Protein AF-A0A7X7GG69-F1 (afdb_monomer_lite)

Secondary structure (DSSP, 8-state):
-----PPEEEEEEEEEEEEEEEEEEETTEEEEEEEEEEEEEEETTT--EEEEEEEEETTTTEEEEE---TT-TT-SSEEEEEEETT-

Sequence (87 aa):
MTEHSGPWRTISVTALPQPYDVALNCEGNTHTFDAPVALLRQNTITGDTRVVLGVVNEERGEVEPVDPDWEDEGRLGDFMYAVPRGQ

Foldseek 3Di:
DPPPQADKDFPDKAFDPFWKFWWFQAPNDTDTFTFGIKTWIARPRPRDIDIFTWTQPPVVRDTDTPDCDPPDPDDRHHTDDIDGPPD

Radius of gyration: 13.38 Å; chains: 1; bounding box: 28×39×31 Å

pLDDT: mean 84.63, std 14.13, range [40.25, 97.75]

Structure (mmCIF, N/CA/C/O backbone):
data_AF-A0A7X7GG69-F1
#
_entry.id   AF-A0A7X7GG69-F1
#
loop_
_atom_site.group_PDB
_atom_site.id
_atom_site.type_symbol
_atom_site.label_atom_id
_atom_site.label_alt_id
_atom_site.label_comp_id
_atom_site.label_asym_id
_atom_site.label_entity_id
_atom_site.label_seq_id
_atom_site.pdbx_PDB_ins_code
_atom_site.Cartn_x
_atom_site.Cartn_y
_atom_site.Cartn_z
_atom_site.occupancy
_atom_site.B_iso_or_equiv
_atom_site.auth_seq_id
_atom_site.auth_comp_id
_atom_site.auth_asym_id
_atom_site.auth_atom_id
_atom_site.pdbx_PDB_model_num
ATOM 1 N N . MET A 1 1 ? -12.163 27.339 7.619 1.00 40.25 1 MET A N 1
ATOM 2 C CA . MET A 1 1 ? -12.468 25.919 7.874 1.00 40.25 1 MET A CA 1
ATOM 3 C C . MET A 1 1 ? -11.166 25.314 8.328 1.00 40.25 1 MET A C 1
ATOM 5 O O . MET A 1 1 ? -10.202 25.421 7.589 1.00 40.25 1 MET A O 1
ATOM 9 N N . THR A 1 2 ? -11.085 24.864 9.572 1.00 45.00 2 THR A N 1
ATOM 10 C CA . THR A 1 2 ? -9.863 24.256 10.101 1.00 45.00 2 THR A CA 1
ATOM 11 C C . THR A 1 2 ? -9.806 22.844 9.530 1.00 45.00 2 THR A C 1
ATOM 13 O O . THR A 1 2 ? -10.693 22.045 9.824 1.00 45.00 2 THR A O 1
ATOM 16 N N . GLU A 1 3 ? -8.854 22.568 8.641 1.00 50.38 3 GLU A N 1
ATOM 17 C CA . GLU A 1 3 ? -8.610 21.217 8.135 1.00 50.38 3 GLU A CA 1
ATOM 18 C C . GLU A 1 3 ? -8.233 20.327 9.319 1.00 50.38 3 GLU A C 1
ATOM 20 O O . GLU A 1 3 ? -7.219 20.518 9.984 1.00 50.38 3 GLU A O 1
ATOM 25 N N . HIS A 1 4 ? -9.126 19.400 9.650 1.00 44.97 4 HIS A N 1
ATOM 26 C CA . HIS A 1 4 ? -8.908 18.397 10.681 1.00 44.97 4 HIS A CA 1
ATOM 27 C C . HIS A 1 4 ? -8.336 17.122 10.041 1.00 44.97 4 HIS A C 1
ATOM 29 O O . HIS A 1 4 ? -8.903 16.047 10.212 1.00 44.97 4 HIS A O 1
ATOM 35 N N . SER A 1 5 ? -7.230 17.210 9.295 1.00 65.00 5 SER A N 1
ATOM 36 C CA . SER A 1 5 ? -6.490 16.023 8.845 1.00 65.00 5 SER A CA 1
ATOM 37 C C . SER A 1 5 ? -5.461 15.638 9.915 1.00 65.00 5 SER A C 1
ATOM 39 O O . SER A 1 5 ? -4.284 15.970 9.860 1.00 65.00 5 SER A O 1
ATOM 41 N N . GLY A 1 6 ? -5.908 14.951 10.974 1.00 71.38 6 GLY A N 1
ATOM 42 C CA . GLY A 1 6 ? -4.971 14.318 11.914 1.00 71.38 6 GLY A CA 1
ATOM 43 C C . GLY A 1 6 ? -4.067 13.296 11.212 1.00 71.38 6 GLY A C 1
ATOM 44 O O . GLY A 1 6 ? -4.468 12.762 10.177 1.00 71.38 6 GLY A O 1
ATOM 45 N N . PRO A 1 7 ? -2.884 12.954 11.756 1.00 83.81 7 PRO A N 1
ATOM 46 C CA . PRO A 1 7 ? -2.007 11.986 11.108 1.00 83.81 7 PRO A CA 1
ATOM 47 C C . PRO A 1 7 ? -2.666 10.603 11.045 1.00 83.81 7 PRO A C 1
ATOM 49 O O . PRO A 1 7 ? -3.399 10.196 11.959 1.00 83.81 7 PRO A O 1
ATOM 52 N N . TRP A 1 8 ? -2.378 9.869 9.970 1.00 86.62 8 TRP A N 1
ATOM 53 C CA . TRP A 1 8 ? -2.854 8.508 9.742 1.00 86.62 8 TRP A CA 1
ATOM 54 C C . TRP A 1 8 ? -1.832 7.479 10.225 1.00 86.62 8 TRP A C 1
ATOM 56 O O . TRP A 1 8 ? -0.685 7.473 9.783 1.00 86.62 8 TRP A O 1
ATOM 66 N N . ARG A 1 9 ? -2.263 6.528 11.057 1.00 88.94 9 ARG A N 1
ATOM 67 C CA . ARG A 1 9 ? -1.422 5.403 11.503 1.00 88.94 9 ARG A CA 1
ATOM 68 C C . ARG A 1 9 ? -1.941 4.069 10.983 1.00 88.94 9 ARG A C 1
ATOM 70 O O . ARG A 1 9 ? -3.152 3.865 10.923 1.00 88.94 9 ARG A O 1
ATOM 77 N N . THR A 1 10 ? -1.041 3.147 10.663 1.00 92.25 10 THR A N 1
ATOM 78 C CA . THR A 1 10 ? -1.398 1.757 10.346 1.00 92.25 10 THR A CA 1
ATOM 79 C C . THR A 1 10 ? -1.778 1.018 11.625 1.00 92.25 10 THR A C 1
ATOM 81 O O . THR A 1 10 ? -1.021 1.018 12.593 1.00 92.25 10 THR A O 1
ATOM 84 N N . ILE A 1 11 ? -2.956 0.395 11.637 1.00 95.25 11 ILE A N 1
ATOM 85 C CA . ILE A 1 11 ? -3.470 -0.383 12.777 1.00 95.25 11 ILE A CA 1
ATOM 86 C C . ILE A 1 11 ? -3.635 -1.871 12.455 1.00 95.25 11 ILE A C 1
ATOM 88 O O . ILE A 1 11 ? -3.775 -2.682 13.367 1.00 95.25 11 ILE A O 1
ATOM 92 N N . SER A 1 12 ? -3.612 -2.247 11.175 1.00 96.56 12 SER A N 1
ATOM 93 C CA . SER A 1 12 ? -3.602 -3.644 10.742 1.00 96.56 12 SER A CA 1
ATOM 94 C C . SER A 1 12 ? -2.938 -3.787 9.374 1.00 96.56 12 SER A C 1
ATOM 96 O O . SER A 1 12 ? -2.995 -2.868 8.555 1.00 96.56 12 SER A O 1
ATOM 98 N N . VAL A 1 13 ? -2.335 -4.952 9.138 1.00 96.19 13 VAL A N 1
ATOM 99 C CA . VAL A 1 13 ? -1.691 -5.348 7.882 1.00 96.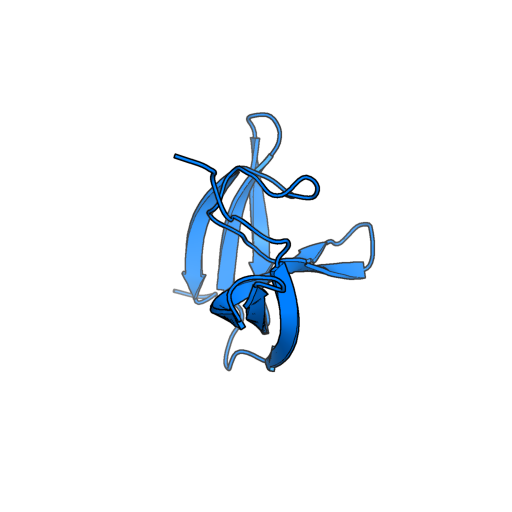19 13 VAL A CA 1
ATOM 100 C C . VAL A 1 13 ? -2.245 -6.709 7.492 1.00 96.19 13 VAL A C 1
ATOM 102 O O . VAL A 1 13 ? -2.259 -7.628 8.308 1.00 96.19 13 VAL A O 1
ATOM 105 N N . THR A 1 14 ? -2.720 -6.844 6.258 1.00 97.75 14 THR A N 1
ATOM 106 C CA . THR A 1 14 ? -3.266 -8.098 5.728 1.00 97.75 14 THR A CA 1
ATOM 107 C C . THR A 1 14 ? -2.589 -8.431 4.408 1.00 97.75 14 THR A C 1
ATOM 109 O O . THR A 1 14 ? -2.558 -7.596 3.508 1.00 97.75 14 THR A O 1
ATOM 112 N N . ALA A 1 15 ? -2.059 -9.648 4.282 1.00 96.88 15 ALA A N 1
ATOM 113 C CA . ALA A 1 15 ? -1.517 -10.134 3.017 1.00 96.88 15 ALA A CA 1
ATOM 114 C C . ALA A 1 15 ? -2.623 -10.234 1.962 1.00 96.88 15 ALA A C 1
ATOM 116 O O . ALA A 1 15 ? -3.711 -10.747 2.238 1.00 96.88 15 ALA A O 1
ATOM 117 N N . LEU A 1 16 ? -2.344 -9.746 0.757 1.00 95.12 16 LEU A N 1
ATOM 118 C CA . LEU A 1 16 ? -3.254 -9.891 -0.368 1.00 95.12 16 LEU A CA 1
ATOM 119 C C . LEU A 1 16 ? -3.145 -11.311 -0.948 1.00 95.12 16 LEU A C 1
ATOM 121 O O . LEU A 1 16 ? -2.058 -11.891 -0.937 1.00 95.12 16 LEU A O 1
ATOM 125 N N . PRO A 1 17 ? -4.240 -11.884 -1.489 1.00 94.25 17 PRO A N 1
ATOM 126 C CA . PRO A 1 17 ? -4.199 -13.196 -2.145 1.00 94.25 17 PRO A CA 1
ATOM 127 C C . PRO A 1 17 ? -3.202 -13.251 -3.309 1.00 94.25 17 PRO A C 1
ATOM 129 O O . PRO A 1 17 ? -2.621 -14.296 -3.589 1.00 94.25 17 PRO A O 1
ATOM 132 N N . GLN A 1 18 ? -3.017 -12.110 -3.970 1.00 95.06 18 GLN A N 1
ATOM 133 C CA . GLN A 1 18 ? -1.964 -11.851 -4.937 1.00 95.06 18 GLN A CA 1
ATOM 134 C C . GLN A 1 18 ? -1.503 -10.396 -4.794 1.00 95.06 18 GLN A C 1
ATOM 136 O O . GLN A 1 18 ? -2.332 -9.541 -4.460 1.00 95.06 18 GLN A O 1
ATOM 141 N N . PRO A 1 19 ? -0.224 -10.090 -5.059 1.00 95.00 19 PRO A N 1
ATOM 142 C CA . PRO A 1 19 ? 0.244 -8.716 -5.022 1.00 95.00 19 PRO A CA 1
ATOM 143 C C . PRO A 1 19 ? -0.352 -7.860 -6.143 1.00 95.00 19 PRO A C 1
ATOM 145 O O . PRO A 1 19 ? -0.828 -8.376 -7.159 1.00 95.00 19 PRO A O 1
ATOM 148 N N . TYR A 1 20 ? -0.309 -6.546 -5.954 1.00 95.06 20 TYR A N 1
ATOM 149 C CA . TYR A 1 20 ? -0.626 -5.561 -6.983 1.00 95.06 20 TYR A CA 1
ATOM 150 C C . TYR A 1 20 ? 0.664 -4.942 -7.517 1.00 95.06 20 TYR A C 1
ATOM 152 O O . TYR A 1 20 ? 1.582 -4.668 -6.748 1.00 95.06 20 TYR A O 1
ATOM 160 N N . ASP A 1 21 ? 0.700 -4.667 -8.817 1.00 94.50 21 ASP A N 1
ATOM 161 C CA . ASP A 1 21 ? 1.691 -3.774 -9.405 1.00 94.50 21 ASP A CA 1
ATOM 162 C C . ASP A 1 21 ? 1.162 -2.341 -9.286 1.00 94.50 21 ASP A C 1
ATOM 164 O O . ASP A 1 21 ? 0.102 -2.001 -9.827 1.00 94.50 21 ASP A O 1
ATOM 168 N N . VAL A 1 22 ? 1.877 -1.512 -8.527 1.00 93.38 22 VAL A N 1
ATOM 169 C CA . VAL A 1 22 ? 1.523 -0.112 -8.279 1.00 93.38 22 VAL A CA 1
ATOM 170 C C . VAL A 1 22 ? 2.499 0.784 -9.016 1.00 93.38 22 VAL A C 1
ATOM 172 O O . VAL A 1 22 ? 3.697 0.750 -8.745 1.00 93.38 22 VAL A O 1
ATOM 175 N N . ALA A 1 23 ? 1.989 1.620 -9.914 1.00 92.12 23 ALA A N 1
ATOM 176 C CA . ALA A 1 23 ? 2.790 2.631 -10.583 1.00 92.12 23 ALA A CA 1
ATOM 177 C C . ALA A 1 23 ? 2.725 3.957 -9.821 1.00 92.12 23 ALA A C 1
ATOM 179 O O . ALA A 1 23 ? 1.639 4.507 -9.606 1.00 92.12 23 ALA A O 1
ATOM 180 N N . LEU A 1 24 ? 3.896 4.479 -9.463 1.00 90.50 24 LEU A N 1
ATOM 181 C CA . LEU A 1 24 ? 4.072 5.794 -8.857 1.00 90.50 24 LEU A CA 1
ATOM 182 C C . LEU A 1 24 ? 4.906 6.684 -9.782 1.00 90.50 24 LEU A C 1
ATOM 184 O O . LEU A 1 24 ? 5.830 6.212 -10.449 1.00 90.50 24 LEU A O 1
ATOM 188 N N . ASN A 1 25 ? 4.589 7.975 -9.824 1.00 89.81 25 ASN A N 1
ATOM 189 C CA . ASN A 1 25 ? 5.476 8.982 -10.386 1.00 89.81 25 ASN A CA 1
ATOM 190 C C . ASN A 1 25 ? 6.434 9.469 -9.290 1.00 89.81 25 ASN A C 1
ATOM 192 O O . ASN A 1 25 ? 6.030 10.176 -8.369 1.00 89.81 25 ASN A O 1
ATOM 196 N N . CYS A 1 26 ? 7.696 9.067 -9.387 1.00 87.25 26 CYS A N 1
ATOM 197 C CA . CYS A 1 26 ? 8.772 9.467 -8.493 1.00 87.25 26 CYS A CA 1
ATOM 198 C C . CYS A 1 26 ? 9.660 10.458 -9.251 1.00 87.25 26 CYS A C 1
ATOM 200 O O . CYS A 1 26 ? 10.324 10.088 -10.220 1.00 87.25 26 CYS A O 1
ATOM 202 N N . GLU A 1 27 ? 9.642 11.727 -8.841 1.00 87.44 27 GLU A N 1
ATOM 203 C CA . GLU A 1 27 ? 10.508 12.778 -9.403 1.00 87.44 27 GLU A CA 1
ATOM 204 C C . GLU A 1 27 ? 10.430 12.906 -10.940 1.00 87.44 27 GLU A C 1
ATOM 206 O O . GLU A 1 27 ? 11.423 13.157 -11.624 1.00 87.44 27 GLU A O 1
ATOM 211 N N . GLY A 1 28 ? 9.235 12.727 -11.509 1.00 87.69 28 GLY A N 1
ATOM 212 C CA . GLY A 1 28 ? 8.995 12.819 -12.951 1.00 87.69 28 GLY A CA 1
ATOM 213 C C . GLY A 1 28 ? 9.178 11.506 -13.716 1.00 87.69 28 GLY A C 1
ATOM 214 O O . GLY A 1 28 ? 8.828 11.454 -14.895 1.00 87.69 28 GLY A O 1
ATOM 2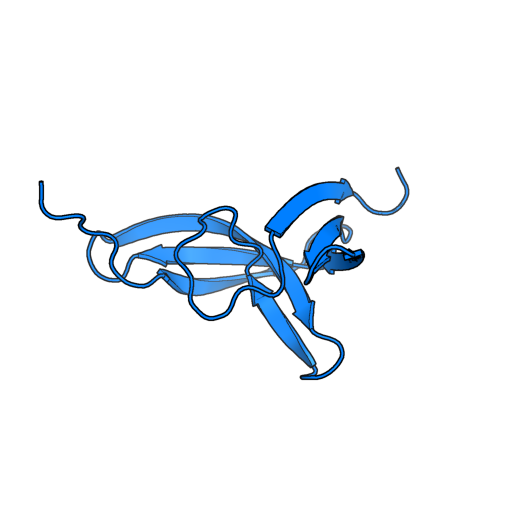15 N N . ASN A 1 29 ? 9.654 10.441 -13.067 1.00 91.56 29 ASN A N 1
ATOM 216 C CA . ASN A 1 29 ? 9.786 9.112 -13.659 1.00 91.56 29 ASN A CA 1
ATOM 217 C C . ASN A 1 29 ? 8.710 8.167 -13.126 1.00 91.56 29 ASN A C 1
ATOM 219 O O . ASN A 1 29 ? 8.343 8.210 -11.957 1.00 91.56 29 ASN A O 1
ATOM 223 N N . THR A 1 30 ? 8.202 7.280 -13.979 1.00 93.06 30 THR A N 1
ATOM 224 C CA . THR A 1 30 ? 7.271 6.238 -13.536 1.00 93.06 30 THR A CA 1
ATOM 225 C C . THR A 1 30 ? 8.039 5.014 -13.065 1.00 93.06 30 THR A C 1
ATOM 227 O O . THR A 1 30 ? 8.770 4.401 -13.841 1.00 93.06 30 THR A O 1
ATOM 230 N N . HIS A 1 31 ? 7.819 4.638 -11.811 1.00 91.62 31 HIS A N 1
ATOM 231 C CA . HIS A 1 31 ? 8.352 3.430 -11.196 1.00 91.62 31 HIS A CA 1
ATOM 232 C C . HIS A 1 31 ? 7.202 2.497 -10.824 1.00 91.62 31 HIS A C 1
ATOM 234 O O . HIS A 1 31 ? 6.126 2.951 -10.437 1.00 91.62 31 HIS A O 1
ATOM 240 N N . THR A 1 32 ? 7.419 1.191 -10.973 1.00 92.38 32 THR A N 1
ATOM 241 C CA . THR A 1 32 ? 6.448 0.166 -10.569 1.00 92.38 32 THR A CA 1
ATOM 242 C C . THR A 1 32 ? 6.963 -0.542 -9.330 1.00 92.38 32 THR A C 1
ATOM 244 O O . THR A 1 32 ? 8.103 -0.999 -9.318 1.00 92.38 32 THR A O 1
ATOM 247 N N . PHE A 1 33 ? 6.115 -0.636 -8.313 1.00 91.81 33 PHE A N 1
ATOM 248 C CA . PHE A 1 33 ? 6.407 -1.254 -7.028 1.00 91.81 33 PHE A CA 1
ATOM 249 C C . PHE A 1 33 ? 5.474 -2.431 -6.774 1.00 91.81 33 PHE A C 1
ATOM 251 O O . PHE A 1 33 ? 4.333 -2.458 -7.243 1.00 91.81 33 PHE A O 1
ATOM 258 N N . ASP A 1 34 ? 5.960 -3.385 -5.983 1.00 93.31 34 ASP A N 1
ATOM 259 C CA . ASP A 1 34 ? 5.146 -4.485 -5.491 1.00 93.31 34 ASP A CA 1
ATOM 260 C C . ASP A 1 34 ? 4.336 -4.057 -4.266 1.00 93.31 34 ASP A C 1
ATOM 262 O O . ASP A 1 34 ? 4.913 -3.620 -3.266 1.00 93.31 34 ASP A O 1
ATOM 266 N N . ALA A 1 35 ? 3.015 -4.231 -4.322 1.00 95.19 35 ALA A N 1
ATOM 267 C CA . ALA A 1 35 ? 2.114 -4.074 -3.189 1.00 95.19 35 ALA A CA 1
ATOM 268 C C . ALA A 1 35 ? 1.532 -5.428 -2.748 1.00 95.19 35 ALA A C 1
ATOM 270 O O . ALA A 1 35 ? 0.453 -5.820 -3.206 1.00 95.19 35 ALA A O 1
ATOM 271 N N . PRO A 1 36 ? 2.208 -6.161 -1.844 1.00 95.81 36 PRO A N 1
ATOM 272 C CA . PRO A 1 36 ? 1.765 -7.481 -1.397 1.00 95.81 36 PRO A CA 1
ATOM 273 C C . PRO A 1 36 ? 0.722 -7.444 -0.271 1.00 95.81 36 PRO A C 1
ATOM 275 O O . PRO A 1 36 ? 0.189 -8.491 0.104 1.00 95.81 36 PRO A O 1
ATOM 278 N N . VAL A 1 37 ? 0.437 -6.275 0.310 1.00 96.38 37 VAL A N 1
ATOM 279 C CA . VAL A 1 37 ? -0.436 -6.147 1.486 1.00 96.38 37 VAL A CA 1
ATOM 280 C C . VAL A 1 37 ? -1.459 -5.021 1.343 1.00 96.38 37 VAL A C 1
ATOM 282 O O . VAL A 1 37 ? -1.228 -4.018 0.670 1.00 96.38 37 VAL A O 1
ATOM 285 N N . ALA A 1 38 ? -2.579 -5.172 2.045 1.00 95.19 38 ALA A N 1
ATOM 286 C CA . ALA A 1 38 ? -3.501 -4.094 2.370 1.00 95.19 38 ALA A CA 1
ATOM 287 C C . ALA A 1 38 ? -3.261 -3.618 3.808 1.00 95.19 38 ALA A C 1
ATOM 289 O O . ALA A 1 38 ? -3.060 -4.421 4.726 1.00 95.19 38 ALA A O 1
ATOM 290 N N . LEU A 1 39 ? -3.319 -2.306 4.007 1.00 94.81 39 LEU A N 1
ATOM 291 C CA . LEU A 1 39 ? -3.131 -1.640 5.288 1.00 94.81 39 LEU A CA 1
ATOM 292 C C . LEU A 1 39 ? -4.452 -1.013 5.727 1.00 94.81 39 LEU A C 1
ATOM 294 O O . LEU A 1 39 ? -5.024 -0.199 5.001 1.00 94.81 39 LEU A O 1
ATOM 298 N N . LEU A 1 40 ? -4.913 -1.341 6.934 1.00 94.75 40 LEU A N 1
ATOM 299 C CA . LEU A 1 40 ? -5.973 -0.579 7.591 1.00 94.75 40 LEU A CA 1
ATOM 300 C C . LEU A 1 40 ? -5.318 0.593 8.323 1.00 94.75 40 LEU A C 1
ATOM 302 O O . LEU A 1 40 ? -4.562 0.382 9.279 1.00 94.75 40 LEU A O 1
ATOM 306 N N . ARG A 1 41 ? -5.600 1.822 7.885 1.00 92.38 41 ARG A N 1
ATOM 307 C CA . ARG A 1 41 ? -5.136 3.053 8.536 1.00 92.38 41 ARG A CA 1
ATOM 308 C C . ARG A 1 41 ? -6.275 3.713 9.304 1.00 92.38 41 ARG A C 1
ATOM 310 O O . ARG A 1 41 ? -7.421 3.679 8.863 1.00 92.38 41 ARG A O 1
ATOM 317 N N . GLN A 1 42 ? -5.940 4.339 10.428 1.00 92.50 42 GLN A N 1
ATOM 318 C CA . GLN A 1 42 ? -6.857 5.130 11.245 1.00 92.50 42 GLN A CA 1
ATOM 319 C C . GLN A 1 42 ? -6.325 6.554 11.427 1.00 92.50 42 GLN A C 1
ATOM 321 O O . GLN A 1 42 ? -5.149 6.733 11.759 1.00 92.50 42 GLN A O 1
ATOM 326 N N . ASN A 1 43 ? -7.190 7.550 11.244 1.00 91.00 43 ASN A N 1
ATOM 327 C CA . ASN A 1 43 ? -6.905 8.937 11.576 1.00 91.00 43 ASN A CA 1
ATOM 328 C C . ASN A 1 43 ? -6.874 9.092 13.102 1.00 91.00 43 ASN A C 1
ATOM 330 O O . ASN A 1 43 ? -7.822 8.723 13.795 1.00 91.00 43 ASN A O 1
ATOM 334 N N . THR A 1 44 ? -5.783 9.624 13.642 1.00 88.25 44 THR A N 1
ATOM 335 C CA . THR A 1 44 ? -5.592 9.710 15.101 1.00 88.25 44 THR A CA 1
ATOM 336 C C . THR A 1 44 ? -6.463 10.761 15.792 1.00 88.25 44 THR A C 1
ATOM 3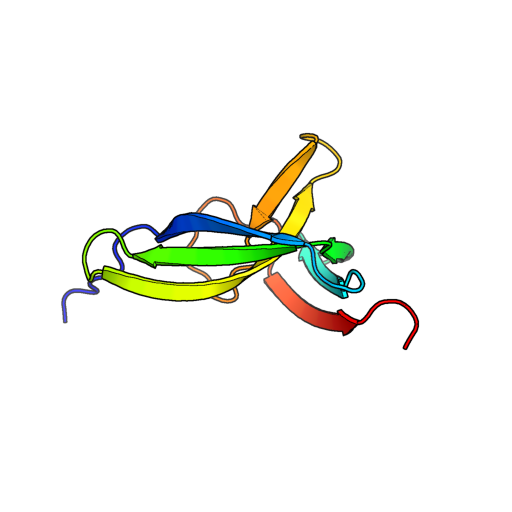38 O O . THR A 1 44 ? -6.617 10.691 17.010 1.00 88.25 44 THR A O 1
ATOM 341 N N . ILE A 1 45 ? -7.039 11.707 15.043 1.00 89.56 45 ILE A N 1
ATOM 342 C CA . ILE A 1 45 ? -7.903 12.767 15.577 1.00 89.56 45 ILE A CA 1
ATOM 343 C C . ILE A 1 45 ? -9.375 12.405 15.388 1.00 89.56 45 ILE A C 1
ATOM 345 O O . ILE A 1 45 ? -10.141 12.453 16.348 1.00 89.56 45 ILE A O 1
ATOM 349 N N . THR A 1 46 ? -9.780 12.046 14.168 1.00 90.00 46 THR A N 1
A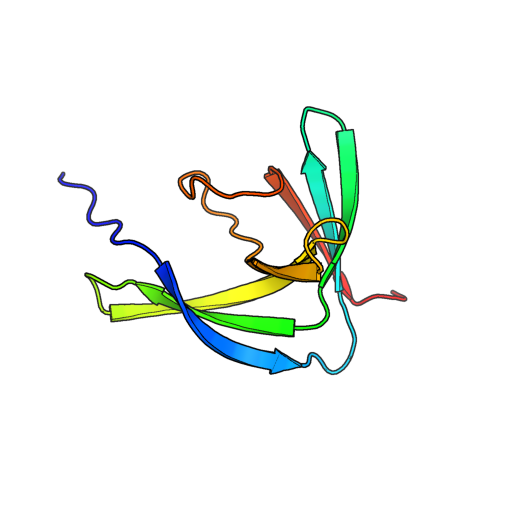TOM 350 C CA . THR A 1 46 ? -11.199 11.805 13.852 1.00 90.00 46 THR A CA 1
ATOM 351 C C . THR A 1 46 ? -11.645 10.379 14.169 1.00 90.00 46 THR A C 1
ATOM 353 O O . THR A 1 46 ? -12.830 10.135 14.375 1.00 90.00 46 THR A O 1
ATOM 356 N N . GLY A 1 47 ? -10.705 9.431 14.239 1.00 90.75 47 GLY A N 1
ATOM 357 C CA . GLY A 1 47 ? -10.997 8.006 14.391 1.00 90.75 47 GLY A CA 1
ATOM 358 C C . GLY A 1 47 ? -11.412 7.311 13.092 1.00 90.75 47 GLY A C 1
ATOM 359 O O . GLY A 1 47 ? -11.586 6.090 13.111 1.00 90.75 47 GLY A O 1
ATOM 360 N N . ASP A 1 48 ? -11.521 8.050 11.982 1.00 91.62 48 ASP A N 1
ATOM 361 C CA . ASP A 1 48 ? -11.887 7.510 10.672 1.00 91.62 48 ASP A CA 1
ATOM 362 C C . ASP A 1 48 ? -10.903 6.437 10.220 1.00 91.62 48 ASP A C 1
ATOM 364 O O . ASP A 1 48 ? -9.701 6.517 10.483 1.00 91.62 48 ASP A O 1
ATOM 368 N N . THR A 1 49 ? -11.408 5.434 9.506 1.00 92.50 49 THR A N 1
ATOM 369 C CA . THR A 1 49 ? -10.600 4.326 8.992 1.00 92.50 49 THR A CA 1
ATOM 370 C C . THR A 1 49 ? -10.654 4.243 7.478 1.00 92.50 49 THR A C 1
ATOM 372 O O . THR A 1 49 ? -11.712 4.445 6.884 1.00 92.50 49 THR A O 1
ATOM 375 N N . ARG A 1 50 ? -9.543 3.842 6.860 1.00 90.56 50 ARG A N 1
ATOM 376 C CA . ARG A 1 50 ? -9.464 3.544 5.425 1.00 90.56 50 ARG A CA 1
ATOM 377 C C . ARG A 1 50 ? -8.551 2.360 5.153 1.00 90.56 50 ARG A C 1
ATOM 379 O O . ARG A 1 50 ? -7.683 2.040 5.964 1.00 90.56 50 ARG A O 1
ATOM 386 N N . VAL A 1 51 ? -8.739 1.744 3.992 1.00 91.69 51 VAL A N 1
ATOM 387 C CA . VAL A 1 51 ? -7.867 0.687 3.479 1.00 91.69 51 VAL A CA 1
ATOM 388 C C . VAL A 1 51 ? -7.042 1.256 2.335 1.00 91.69 51 VAL A C 1
ATOM 390 O O . VAL A 1 51 ? -7.600 1.862 1.424 1.00 91.69 51 VAL A O 1
ATOM 393 N N . VAL A 1 52 ? -5.729 1.059 2.389 1.00 92.06 52 VAL A N 1
ATOM 394 C CA . VAL A 1 52 ? -4.791 1.430 1.321 1.00 92.06 52 VAL A CA 1
ATOM 395 C C . VAL A 1 52 ? -3.906 0.239 0.970 1.00 92.06 52 VAL A C 1
ATOM 397 O O . VAL A 1 52 ? -3.790 -0.705 1.755 1.00 92.06 52 VAL A O 1
ATOM 400 N N . LEU A 1 53 ? -3.279 0.270 -0.202 1.00 93.88 53 LEU A N 1
ATOM 401 C CA . LEU A 1 53 ? -2.230 -0.689 -0.546 1.00 93.88 53 LEU A CA 1
ATOM 402 C C . LEU A 1 53 ? -0.939 -0.334 0.201 1.00 93.88 53 LEU A C 1
ATOM 404 O O . LEU A 1 53 ? -0.678 0.838 0.463 1.00 93.88 53 LEU A O 1
ATOM 408 N N . GLY A 1 54 ? -0.143 -1.340 0.554 1.00 93.69 54 GLY A N 1
ATOM 409 C CA . GLY A 1 54 ? 1.203 -1.158 1.093 1.00 93.69 54 GLY A CA 1
ATOM 410 C C . GLY A 1 54 ? 2.239 -1.684 0.111 1.00 93.69 54 GLY A C 1
ATOM 411 O O . GLY A 1 54 ? 2.200 -2.873 -0.206 1.00 93.69 54 GLY A O 1
ATOM 412 N N . VAL A 1 55 ? 3.142 -0.818 -0.350 1.00 93.12 55 VAL A N 1
ATOM 413 C CA . VAL A 1 55 ? 4.252 -1.167 -1.250 1.00 93.12 55 VAL A CA 1
ATOM 414 C C . VAL A 1 55 ? 5.524 -1.459 -0.472 1.00 93.12 55 VAL A C 1
ATOM 416 O O . VAL A 1 55 ? 5.757 -0.872 0.581 1.00 93.12 55 VAL A O 1
ATOM 419 N N . VAL A 1 56 ? 6.356 -2.360 -0.985 1.00 89.50 56 VAL A N 1
ATOM 420 C CA . VAL A 1 56 ? 7.679 -2.622 -0.405 1.00 89.50 56 VAL A CA 1
ATOM 421 C C . VAL A 1 56 ? 8.667 -1.567 -0.905 1.00 89.50 56 VAL A C 1
ATOM 423 O O . VAL A 1 56 ? 8.950 -1.497 -2.099 1.00 89.50 56 VAL A O 1
ATOM 426 N N . ASN A 1 57 ? 9.214 -0.766 0.009 1.00 83.75 57 ASN A N 1
ATOM 427 C CA . ASN A 1 57 ? 10.377 0.072 -0.259 1.00 83.75 57 ASN A CA 1
ATOM 428 C C . ASN A 1 57 ? 11.628 -0.822 -0.254 1.00 83.75 57 ASN A C 1
ATOM 430 O O . ASN A 1 57 ? 12.054 -1.289 0.804 1.00 83.75 57 ASN A O 1
ATOM 434 N N . GLU A 1 58 ? 12.207 -1.078 -1.428 1.00 82.00 58 GLU A N 1
ATOM 435 C CA . GLU A 1 58 ? 13.347 -1.993 -1.583 1.00 82.00 58 GLU A CA 1
ATOM 436 C C . GLU A 1 58 ? 14.627 -1.501 -0.890 1.00 82.00 58 GLU A C 1
ATOM 438 O O . GLU A 1 58 ? 15.432 -2.320 -0.450 1.00 82.00 58 GLU A O 1
ATOM 443 N N . GLU A 1 59 ? 14.811 -0.186 -0.744 1.00 84.38 59 GLU A N 1
ATOM 444 C CA . GLU A 1 59 ? 16.005 0.381 -0.105 1.00 84.38 59 GLU A CA 1
ATOM 445 C C . GLU A 1 59 ? 15.978 0.194 1.414 1.00 84.38 59 GLU A C 1
ATOM 447 O O . GLU A 1 59 ? 16.998 -0.113 2.034 1.00 84.38 59 GLU A O 1
ATOM 452 N N . ARG A 1 60 ? 14.799 0.378 2.019 1.00 82.69 60 ARG A N 1
ATOM 453 C CA . ARG A 1 60 ? 14.604 0.303 3.476 1.00 82.69 60 ARG A CA 1
ATOM 454 C C . ARG A 1 60 ? 14.137 -1.070 3.958 1.00 82.69 60 ARG A C 1
ATOM 456 O O . ARG A 1 60 ? 14.273 -1.374 5.139 1.00 82.69 60 ARG A O 1
ATOM 463 N N . GLY A 1 61 ? 13.587 -1.896 3.069 1.00 84.12 61 GLY A N 1
ATOM 464 C CA . GLY A 1 61 ? 12.964 -3.175 3.419 1.00 84.12 61 GLY A CA 1
ATOM 465 C C . GLY A 1 61 ? 11.672 -3.022 4.228 1.00 84.12 61 GLY A C 1
ATOM 466 O O . GLY A 1 61 ? 11.302 -3.927 4.975 1.00 84.12 61 GLY A O 1
ATOM 467 N N . GLU A 1 62 ? 10.998 -1.876 4.113 1.00 88.56 62 GLU A N 1
ATOM 468 C CA . GLU A 1 62 ? 9.786 -1.535 4.865 1.00 88.56 62 GLU A CA 1
ATOM 469 C C . GLU A 1 62 ? 8.554 -1.497 3.952 1.00 88.56 62 GLU A C 1
ATOM 471 O O . GLU A 1 62 ? 8.665 -1.284 2.746 1.00 88.56 62 GLU A O 1
ATOM 476 N N . VAL A 1 63 ? 7.365 -1.694 4.533 1.00 89.06 63 VAL A N 1
ATOM 477 C CA . VAL A 1 63 ? 6.099 -1.499 3.817 1.00 89.06 63 VAL A CA 1
ATOM 478 C C . VAL A 1 63 ? 5.619 -0.070 4.027 1.00 89.06 63 VAL A C 1
ATOM 480 O O . VAL A 1 63 ? 5.324 0.323 5.157 1.00 89.06 63 VAL A O 1
ATOM 483 N N . GLU A 1 64 ? 5.465 0.669 2.936 1.00 88.75 64 GLU A N 1
ATOM 484 C CA . GLU A 1 64 ? 4.988 2.047 2.943 1.00 88.75 64 GLU A CA 1
ATOM 485 C C . GLU A 1 64 ? 3.572 2.139 2.348 1.00 88.75 64 GLU A C 1
ATOM 487 O O . GLU A 1 64 ? 3.254 1.455 1.369 1.00 88.75 64 GLU A O 1
ATOM 492 N N . PRO A 1 65 ? 2.669 2.932 2.950 1.00 89.56 65 PRO A N 1
ATOM 493 C CA . PRO A 1 65 ? 1.319 3.094 2.436 1.00 89.56 65 PRO A CA 1
ATOM 494 C C . PRO A 1 65 ? 1.326 3.856 1.108 1.00 89.56 65 PRO A C 1
ATOM 496 O O . PRO A 1 65 ? 1.931 4.917 0.988 1.00 89.56 65 PRO A O 1
ATOM 499 N N . VAL A 1 66 ? 0.571 3.353 0.136 1.00 86.19 66 VAL A N 1
ATOM 500 C CA . VAL A 1 66 ? 0.245 4.083 -1.091 1.00 86.19 66 VAL A CA 1
ATOM 501 C C . VAL A 1 66 ? -0.950 4.969 -0.787 1.00 86.19 66 VAL A C 1
ATOM 503 O O . VAL A 1 66 ? -2.106 4.547 -0.879 1.00 86.19 66 VAL A O 1
ATOM 506 N N . ASP A 1 67 ? -0.656 6.180 -0.337 1.00 75.75 67 ASP A N 1
ATOM 507 C CA . ASP A 1 67 ? -1.668 7.178 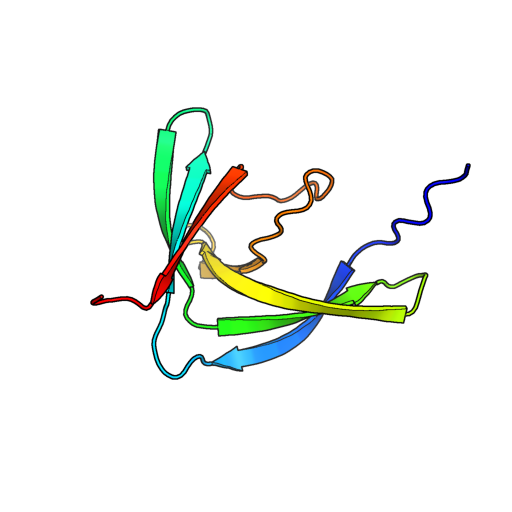-0.043 1.00 75.75 67 ASP A CA 1
ATOM 508 C C . ASP A 1 67 ? -1.966 8.019 -1.292 1.00 75.75 67 ASP A C 1
ATOM 510 O O . ASP A 1 67 ? -1.052 8.649 -1.823 1.00 75.75 67 ASP A O 1
ATOM 514 N N . PRO A 1 68 ? -3.212 8.049 -1.798 1.00 59.88 68 PRO A N 1
ATOM 515 C CA . PRO A 1 68 ? -3.583 8.998 -2.842 1.00 59.88 68 PRO A CA 1
ATOM 516 C C . PRO A 1 68 ? -3.683 10.439 -2.316 1.00 59.88 68 PRO A C 1
ATOM 518 O O . PRO A 1 68 ? -3.832 11.357 -3.122 1.00 59.88 68 PRO A O 1
ATOM 521 N N . ASP A 1 69 ? -3.648 10.643 -0.995 1.00 61.34 69 ASP A N 1
ATOM 522 C CA . ASP A 1 69 ? -3.698 11.966 -0.391 1.00 61.34 69 ASP A CA 1
ATOM 523 C C . ASP A 1 69 ? -2.307 12.612 -0.396 1.00 61.34 69 ASP A C 1
ATOM 525 O O . ASP A 1 69 ? -1.319 12.070 0.099 1.00 61.34 69 ASP A O 1
ATOM 529 N N . TRP A 1 70 ? -2.238 13.785 -1.007 1.00 54.28 70 TRP A N 1
ATOM 530 C CA . TRP A 1 70 ? -1.013 14.501 -1.360 1.00 54.28 70 TRP A CA 1
ATOM 531 C C . TRP A 1 70 ? -0.289 15.127 -0.153 1.00 54.28 70 TRP A C 1
ATOM 533 O O . TRP A 1 70 ? 0.817 1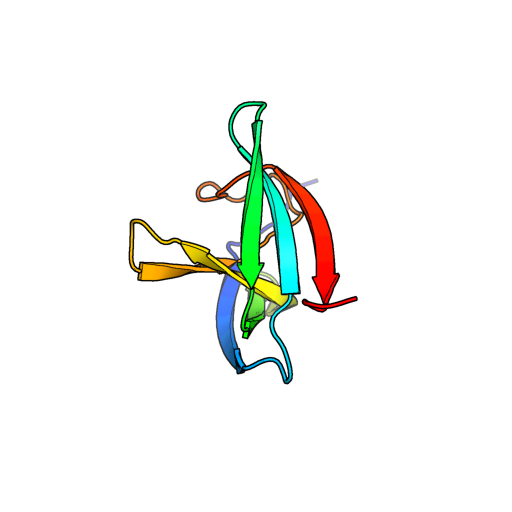5.639 -0.317 1.00 54.28 70 TRP A O 1
ATOM 543 N N . GLU A 1 71 ? -0.892 15.071 1.038 1.00 59.69 71 GLU A N 1
ATOM 544 C CA . GLU A 1 71 ? -0.437 15.743 2.264 1.00 59.69 71 GLU A CA 1
ATOM 545 C C . GLU A 1 71 ? 0.508 14.905 3.158 1.00 59.69 71 GLU A C 1
ATOM 547 O O . GLU A 1 71 ? 0.980 15.415 4.172 1.00 59.69 71 GLU A O 1
ATOM 552 N N . ASP A 1 72 ? 0.805 13.636 2.836 1.00 57.72 72 ASP A N 1
ATOM 553 C CA . ASP A 1 72 ? 1.675 12.783 3.677 1.00 57.72 72 ASP A CA 1
ATOM 554 C C . ASP A 1 72 ? 3.175 13.045 3.375 1.00 57.72 72 ASP A C 1
ATOM 556 O O . ASP A 1 72 ? 3.658 12.807 2.263 1.00 57.72 72 ASP A O 1
ATOM 560 N N . GLU A 1 73 ? 3.936 13.528 4.371 1.00 48.62 73 GLU A N 1
ATOM 561 C CA . GLU A 1 73 ? 5.345 13.976 4.252 1.00 48.62 73 GLU A CA 1
ATOM 562 C C . GLU A 1 73 ? 6.356 12.849 3.920 1.00 48.62 73 GLU A C 1
ATOM 564 O O . GLU A 1 73 ? 7.547 13.110 3.756 1.00 48.62 73 GLU A O 1
ATOM 569 N N . GLY A 1 74 ? 5.903 11.597 3.792 1.00 53.31 74 GLY A N 1
ATOM 570 C CA . GLY A 1 74 ? 6.733 10.414 3.518 1.00 53.31 74 GLY A CA 1
ATOM 571 C C . GLY A 1 74 ? 6.391 9.657 2.233 1.00 53.31 74 GLY A C 1
ATOM 572 O O . GLY A 1 74 ? 6.704 8.475 2.136 1.00 53.31 74 GLY A O 1
ATOM 573 N N . ARG A 1 75 ? 5.702 10.280 1.272 1.00 69.25 75 ARG A N 1
ATOM 574 C CA . ARG A 1 75 ? 5.270 9.602 0.038 1.00 69.25 75 ARG A CA 1
ATOM 575 C C . ARG A 1 75 ? 6.450 9.175 -0.853 1.00 69.25 75 ARG A C 1
ATOM 577 O O . ARG A 1 75 ? 7.322 9.983 -1.160 1.00 69.25 75 ARG A O 1
ATOM 584 N N . LEU A 1 76 ? 6.416 7.935 -1.351 1.00 77.25 76 LEU A N 1
ATOM 585 C CA . LEU A 1 76 ? 7.366 7.428 -2.361 1.00 77.25 76 LEU A CA 1
ATOM 586 C C . LEU A 1 76 ? 7.226 8.137 -3.717 1.00 77.25 76 LEU A C 1
ATOM 588 O O . LEU A 1 76 ? 8.193 8.253 -4.464 1.00 77.25 76 LEU A O 1
ATOM 592 N N . GLY A 1 77 ? 6.019 8.590 -4.055 1.00 82.25 77 GLY A N 1
ATOM 593 C CA . GLY A 1 77 ? 5.702 9.245 -5.321 1.00 82.25 77 GLY A CA 1
ATOM 594 C C . GLY A 1 77 ? 4.204 9.500 -5.467 1.00 82.25 77 GLY A C 1
ATOM 595 O O . GLY A 1 77 ? 3.417 9.129 -4.596 1.00 82.25 77 GLY A O 1
ATOM 596 N N . ASP A 1 78 ? 3.805 10.127 -6.571 1.00 85.75 78 ASP A N 1
ATOM 597 C CA . ASP A 1 78 ? 2.395 10.383 -6.875 1.00 85.75 78 ASP A CA 1
ATOM 598 C C . ASP A 1 78 ? 1.729 9.120 -7.441 1.00 85.75 78 ASP A C 1
ATOM 600 O O . ASP A 1 78 ? 2.230 8.508 -8.388 1.00 85.75 78 ASP A O 1
ATOM 604 N N . PHE A 1 79 ? 0.589 8.720 -6.874 1.00 88.19 79 PHE A N 1
ATOM 605 C CA . PHE A 1 79 ? -0.146 7.538 -7.324 1.00 88.19 79 PHE A CA 1
ATOM 606 C C . PHE A 1 79 ? -0.669 7.698 -8.759 1.00 88.19 79 PHE A C 1
ATOM 608 O O . PHE A 1 79 ? -1.384 8.653 -9.061 1.00 88.19 79 PHE A O 1
ATOM 615 N N . MET A 1 80 ? -0.368 6.726 -9.626 1.00 90.00 80 MET A N 1
ATOM 616 C CA . MET A 1 80 ? -0.863 6.693 -11.007 1.00 90.00 80 MET A CA 1
ATOM 617 C C . MET A 1 80 ? -1.952 5.631 -11.181 1.00 90.00 80 MET A C 1
ATOM 619 O O . MET A 1 80 ? -3.074 5.941 -11.576 1.00 90.00 80 MET A O 1
ATOM 623 N N . TYR A 1 81 ? -1.621 4.367 -10.902 1.00 91.38 81 TYR A N 1
ATOM 624 C CA . TYR A 1 81 ? -2.556 3.244 -10.969 1.00 91.38 81 TYR A CA 1
ATOM 625 C C . TYR A 1 81 ? -2.076 2.058 -10.126 1.00 91.38 81 TYR A C 1
ATOM 627 O O . TYR A 1 81 ? -0.901 1.956 -9.775 1.00 91.38 81 TYR A O 1
ATOM 635 N N . ALA A 1 82 ? -2.994 1.131 -9.849 1.00 92.75 82 ALA A N 1
ATOM 636 C CA . ALA A 1 82 ? -2.701 -0.174 -9.270 1.00 92.75 82 ALA A CA 1
ATOM 637 C C . ALA A 1 82 ? -3.498 -1.251 -10.006 1.00 92.75 82 ALA A C 1
ATOM 639 O O . ALA A 1 82 ? -4.706 -1.099 -10.204 1.00 92.75 82 ALA A O 1
ATOM 640 N N . VAL A 1 83 ? -2.838 -2.344 -10.379 1.00 94.81 83 VAL A N 1
ATOM 641 C CA . VAL A 1 83 ? -3.473 -3.498 -11.028 1.00 94.81 83 VAL A CA 1
ATOM 642 C C . VAL A 1 83 ? -3.046 -4.793 -10.338 1.00 94.81 83 VAL A C 1
ATOM 644 O O . VAL A 1 83 ? -1.912 -4.873 -9.868 1.00 94.81 83 VAL A O 1
ATOM 647 N N . PRO A 1 84 ? -3.916 -5.814 -10.234 1.00 93.56 84 PRO A N 1
ATOM 648 C CA . PRO A 1 84 ? -3.498 -7.114 -9.723 1.00 93.56 84 PRO A CA 1
ATOM 649 C C . PRO A 1 84 ? -2.371 -7.677 -10.596 1.00 93.56 84 PRO A C 1
ATOM 651 O O . PRO A 1 84 ? -2.499 -7.708 -11.819 1.00 93.56 84 PRO A O 1
ATOM 654 N N . ARG A 1 85 ? -1.281 -8.147 -9.983 1.00 88.19 85 ARG A N 1
ATOM 655 C CA . ARG A 1 85 ? -0.132 -8.671 -10.729 1.00 88.19 85 ARG A CA 1
ATOM 656 C C . ARG A 1 85 ? -0.547 -9.852 -11.609 1.00 88.19 85 ARG A C 1
ATOM 658 O O . ARG A 1 85 ? -1.200 -10.785 -11.135 1.00 88.19 85 ARG A O 1
ATOM 665 N N . GLY A 1 86 ? -0.115 -9.824 -12.869 1.00 80.69 86 GLY A N 1
ATOM 666 C CA . GLY A 1 86 ? -0.367 -10.886 -13.849 1.00 80.69 86 GLY A CA 1
ATOM 667 C C . GLY A 1 86 ? -1.691 -10.779 -14.616 1.00 80.69 86 GLY A C 1
ATOM 668 O O . GLY A 1 86 ? -2.101 -11.778 -15.210 1.00 80.69 86 GLY A O 1
ATOM 669 N N . GLN A 1 87 ? -2.348 -9.613 -14.598 1.00 61.56 87 GLN A N 1
ATOM 670 C CA . GLN A 1 87 ? -3.491 -9.280 -15.461 1.00 61.56 87 GLN A CA 1
ATOM 671 C C . GLN A 1 87 ? -3.109 -8.336 -16.600 1.00 61.56 87 GLN A C 1
ATOM 673 O O . GLN A 1 87 ? -2.203 -7.500 -16.396 1.00 61.56 87 GLN A O 1
#